Protein AF-K9W2Y3-F1 (afdb_monomer_lite)

Structure (mmCIF, N/CA/C/O backbone):
data_AF-K9W2Y3-F1
#
_entry.id   AF-K9W2Y3-F1
#
loop_
_atom_site.group_PDB
_atom_site.id
_atom_site.type_symbol
_atom_site.label_atom_id
_atom_site.label_alt_id
_atom_site.label_comp_id
_atom_site.label_asym_id
_atom_site.label_entity_id
_atom_site.label_seq_id
_atom_site.pdbx_PDB_ins_code
_atom_site.Cartn_x
_atom_site.Cartn_y
_atom_site.Cartn_z
_atom_site.occupancy
_atom_site.B_iso_or_equiv
_atom_site.auth_seq_id
_atom_site.auth_comp_id
_atom_site.auth_asym_id
_atom_site.auth_atom_id
_atom_site.pdbx_PDB_model_num
ATOM 1 N N . MET A 1 1 ? 2.468 4.482 -12.287 1.00 85.56 1 MET A N 1
ATOM 2 C CA . MET A 1 1 ? 2.142 3.458 -11.267 1.00 85.56 1 MET A CA 1
ATOM 3 C C . MET A 1 1 ? 2.872 3.727 -9.977 1.00 85.56 1 MET A C 1
ATOM 5 O O . MET A 1 1 ? 2.221 3.786 -8.951 1.00 85.56 1 MET A O 1
ATOM 9 N N . ASP A 1 2 ? 4.178 3.977 -10.034 1.00 86.69 2 ASP A N 1
ATOM 10 C CA . ASP A 1 2 ? 4.999 4.213 -8.845 1.00 86.69 2 ASP A CA 1
ATOM 11 C C . ASP A 1 2 ? 4.449 5.355 -7.982 1.00 86.69 2 ASP A C 1
ATOM 13 O O . ASP A 1 2 ? 4.173 5.135 -6.812 1.00 86.69 2 ASP A O 1
ATOM 17 N N . ALA A 1 3 ? 4.133 6.514 -8.570 1.00 84.25 3 ALA A N 1
ATOM 18 C CA . ALA A 1 3 ? 3.515 7.633 -7.848 1.00 84.25 3 ALA A CA 1
ATOM 19 C C . ALA A 1 3 ? 2.189 7.275 -7.139 1.00 84.25 3 ALA A C 1
ATOM 21 O O . ALA A 1 3 ? 1.953 7.725 -6.021 1.00 84.25 3 ALA A O 1
ATOM 22 N N . MET A 1 4 ? 1.340 6.440 -7.747 1.00 89.12 4 MET A N 1
ATOM 23 C CA . MET A 1 4 ? 0.083 6.004 -7.122 1.00 89.12 4 MET A CA 1
ATOM 24 C C . MET A 1 4 ? 0.326 4.959 -6.038 1.00 89.12 4 MET A C 1
ATOM 26 O O . MET A 1 4 ? -0.250 5.063 -4.965 1.00 89.12 4 MET A O 1
ATOM 30 N N . THR A 1 5 ? 1.259 4.024 -6.231 1.00 89.56 5 THR A N 1
ATOM 31 C CA . THR A 1 5 ? 1.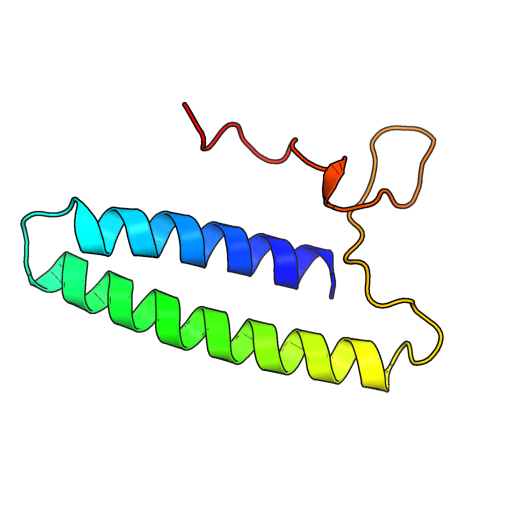671 3.111 -5.154 1.00 89.56 5 THR A CA 1
ATOM 32 C C . THR A 1 5 ? 2.103 3.898 -3.914 1.00 89.56 5 THR A C 1
ATOM 34 O O . THR A 1 5 ? 1.734 3.545 -2.796 1.00 89.56 5 THR A O 1
ATOM 37 N N . LEU A 1 6 ? 2.834 4.996 -4.113 1.00 85.12 6 LEU A N 1
ATOM 38 C CA . LEU A 1 6 ? 3.302 5.874 -3.042 1.00 85.12 6 LEU A CA 1
ATOM 39 C C . LEU A 1 6 ? 2.168 6.670 -2.392 1.00 85.12 6 LEU A C 1
ATOM 41 O O . LEU A 1 6 ? 2.074 6.697 -1.166 1.00 85.12 6 LEU A O 1
ATOM 45 N N . HIS A 1 7 ? 1.276 7.258 -3.194 1.00 86.44 7 HIS A N 1
ATOM 46 C CA . HIS A 1 7 ? 0.068 7.920 -2.698 1.00 86.44 7 HIS A CA 1
ATOM 47 C C . HIS A 1 7 ? -0.746 6.982 -1.788 1.00 86.44 7 HIS A C 1
ATOM 49 O O . HIS A 1 7 ? -1.092 7.340 -0.663 1.00 86.44 7 HIS A O 1
ATOM 55 N N . HIS A 1 8 ? -0.958 5.735 -2.218 1.00 93.31 8 HIS A N 1
ATOM 56 C CA . HIS A 1 8 ? -1.708 4.732 -1.460 1.00 93.31 8 HIS A CA 1
ATOM 57 C C . HIS A 1 8 ? -0.986 4.320 -0.170 1.00 93.31 8 HIS A C 1
ATOM 59 O O . HIS A 1 8 ? -1.622 4.164 0.872 1.00 93.31 8 HIS A O 1
ATOM 65 N N . GLN A 1 9 ? 0.345 4.183 -0.197 1.00 90.94 9 GLN A N 1
ATOM 66 C CA . GLN A 1 9 ? 1.139 3.915 1.010 1.00 90.94 9 GLN A CA 1
ATOM 67 C C . GLN A 1 9 ? 1.017 5.040 2.046 1.00 90.94 9 GLN A C 1
ATOM 69 O O . GLN A 1 9 ? 0.923 4.752 3.241 1.00 90.94 9 GLN A O 1
ATOM 74 N N . GLY A 1 10 ? 0.965 6.298 1.597 1.00 89.31 10 GLY A N 1
ATOM 75 C CA . GLY A 1 10 ? 0.681 7.450 2.455 1.00 89.31 10 GLY A CA 1
ATOM 76 C C . GLY A 1 10 ? -0.681 7.329 3.143 1.00 89.31 10 GLY A C 1
ATOM 77 O O . GLY A 1 10 ? -0.767 7.447 4.366 1.00 89.31 10 GLY A O 1
ATOM 78 N N . VAL A 1 11 ? -1.730 6.981 2.390 1.00 93.00 11 VAL A N 1
ATOM 79 C CA . VAL A 1 11 ? -3.075 6.755 2.950 1.00 93.00 11 VAL A CA 1
ATOM 80 C C . VAL A 1 11 ? -3.083 5.600 3.955 1.00 93.00 11 VAL A C 1
ATOM 82 O O . VAL A 1 11 ? -3.658 5.738 5.032 1.00 93.00 11 VAL A O 1
ATOM 85 N N . VAL A 1 12 ? -2.407 4.482 3.662 1.00 96.06 12 VAL A N 1
ATOM 86 C CA . VAL A 1 12 ? -2.296 3.347 4.599 1.00 96.06 12 VAL A CA 1
ATOM 87 C C . VAL A 1 12 ? -1.622 3.769 5.904 1.00 96.06 12 VAL A C 1
ATOM 89 O O . VAL A 1 12 ? -2.046 3.327 6.971 1.00 96.06 12 VAL A O 1
ATOM 92 N N . LYS A 1 13 ? -0.588 4.616 5.846 1.00 94.06 13 LYS A N 1
ATOM 93 C CA . LYS A 1 13 ? 0.077 5.141 7.044 1.00 94.06 13 LYS A CA 1
ATOM 94 C C . LYS A 1 13 ? -0.887 5.980 7.886 1.00 94.06 13 LYS A C 1
ATOM 96 O O . LYS A 1 13 ? -1.077 5.663 9.056 1.00 94.06 13 LYS A O 1
ATOM 101 N N . MET A 1 14 ? -1.556 6.965 7.283 1.00 92.88 14 MET A N 1
ATOM 102 C CA . MET A 1 14 ? -2.528 7.809 7.994 1.00 92.88 14 MET A CA 1
ATOM 103 C C . MET A 1 14 ? -3.689 6.992 8.575 1.00 92.88 14 MET A C 1
ATOM 105 O O . MET A 1 14 ? -4.096 7.204 9.715 1.00 92.88 14 MET A O 1
ATOM 109 N N . ALA A 1 15 ? -4.200 6.015 7.823 1.00 96.31 15 ALA A N 1
ATOM 110 C CA . ALA A 1 15 ? -5.277 5.153 8.289 1.00 96.31 15 ALA A CA 1
ATOM 111 C C . ALA A 1 15 ? -4.831 4.265 9.463 1.00 96.31 15 ALA A C 1
ATOM 113 O O . ALA A 1 15 ? -5.589 4.094 10.412 1.00 96.31 15 ALA A O 1
ATOM 114 N N . LYS A 1 16 ? -3.591 3.755 9.472 1.00 96.62 16 LYS A N 1
ATOM 115 C CA . LYS A 1 16 ? -3.046 3.035 10.639 1.00 96.62 16 LYS A CA 1
ATOM 116 C C . LYS A 1 16 ? -2.991 3.922 11.878 1.00 96.62 16 LYS A C 1
ATOM 118 O O . LYS A 1 16 ? -3.342 3.465 12.963 1.00 96.62 16 LYS A O 1
ATOM 123 N N . GLU A 1 17 ? -2.598 5.183 11.722 1.00 96.25 17 GLU A N 1
ATOM 124 C CA . GLU A 1 17 ? -2.596 6.132 12.834 1.00 96.25 17 GLU A CA 1
ATOM 125 C C . GLU A 1 17 ? -4.007 6.408 13.355 1.00 96.25 17 GLU A C 1
ATOM 127 O O . GLU A 1 17 ? -4.221 6.348 14.563 1.00 96.25 17 GLU A O 1
ATOM 132 N N . ALA A 1 18 ? -4.981 6.630 12.469 1.00 95.75 18 ALA A N 1
ATOM 133 C CA . ALA A 1 18 ? -6.382 6.793 12.858 1.00 95.75 18 ALA A CA 1
ATOM 134 C C . ALA A 1 18 ? -6.918 5.542 13.576 1.00 95.75 18 ALA A C 1
ATOM 136 O O . ALA A 1 18 ? -7.527 5.639 14.638 1.00 95.75 18 ALA A O 1
ATOM 137 N N . GLN A 1 19 ? -6.617 4.346 13.064 1.00 96.88 19 GLN A N 1
ATOM 138 C CA . GLN A 1 19 ? -7.036 3.088 13.685 1.00 96.88 19 GLN A CA 1
ATOM 139 C C . GLN A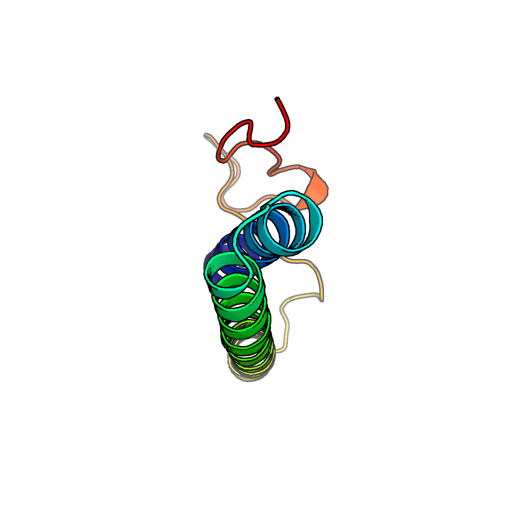 1 19 ? -6.502 2.929 15.119 1.00 96.88 19 GLN A C 1
ATOM 141 O O . GLN A 1 19 ? -7.196 2.385 15.979 1.00 96.88 19 GLN A O 1
ATOM 146 N N . GLN A 1 20 ? -5.281 3.403 15.381 1.00 95.88 20 GLN A N 1
ATOM 147 C CA . GLN A 1 20 ? -4.636 3.314 16.692 1.00 95.88 20 GLN A CA 1
ATOM 148 C C . GLN A 1 20 ? -5.064 4.433 17.648 1.00 95.88 20 GLN A C 1
ATOM 150 O O . GLN A 1 20 ? -5.284 4.169 18.829 1.00 95.88 20 GLN A O 1
ATOM 155 N N . LYS A 1 21 ? -5.165 5.672 17.154 1.00 95.94 21 LYS A N 1
ATOM 156 C CA . LYS A 1 21 ? -5.304 6.884 17.979 1.00 95.94 21 LYS A CA 1
ATOM 157 C C . LYS A 1 21 ? -6.751 7.356 18.150 1.00 95.94 21 LYS A C 1
ATOM 159 O O . LYS A 1 21 ? -7.035 8.081 19.100 1.00 95.94 21 LYS A O 1
ATOM 164 N N . SER A 1 22 ? -7.671 7.002 17.251 1.00 95.19 22 SER A N 1
ATOM 165 C CA . SER A 1 22 ? -9.064 7.460 17.344 1.00 95.19 22 SER A CA 1
ATOM 166 C C . SER A 1 22 ? -9.802 6.797 18.508 1.00 95.19 22 SER A C 1
ATOM 168 O O . SER A 1 22 ? -9.571 5.631 18.803 1.00 95.19 22 SER A O 1
ATOM 170 N N . GLN A 1 23 ? -10.721 7.520 19.151 1.00 95.31 23 GLN A N 1
ATOM 171 C CA . GLN A 1 23 ? -11.594 6.965 20.196 1.00 95.31 23 GLN A CA 1
ATOM 172 C C . GLN A 1 23 ? -12.887 6.337 19.651 1.00 95.31 23 GLN A C 1
ATOM 174 O O . GLN A 1 23 ? -13.230 5.244 20.104 1.00 95.31 23 GLN A O 1
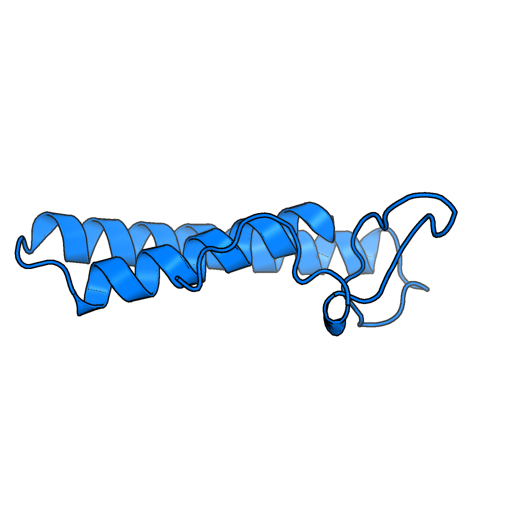ATOM 179 N N . PRO A 1 24 ? -13.588 6.944 18.668 1.00 97.56 24 PRO A N 1
ATOM 180 C CA . PRO A 1 24 ? -14.828 6.364 18.162 1.00 97.56 24 PRO A CA 1
ATOM 181 C C . PRO A 1 24 ? -14.573 5.027 17.441 1.00 97.56 24 PRO A C 1
ATOM 183 O O . PRO A 1 24 ? -13.714 4.973 16.546 1.00 97.56 24 PRO A O 1
ATOM 186 N N . PRO A 1 25 ? -15.289 3.942 17.792 1.00 96.25 25 PRO A N 1
ATOM 187 C CA . PRO A 1 25 ? -15.098 2.630 17.174 1.00 96.25 25 PRO A CA 1
ATOM 188 C C . PRO A 1 25 ? -15.429 2.629 15.674 1.00 96.25 25 PRO A C 1
ATOM 190 O O . PRO A 1 25 ? -14.802 1.893 14.909 1.00 96.25 25 PRO A O 1
ATOM 193 N N . GLU A 1 26 ? -16.338 3.495 15.225 1.00 97.69 26 GLU A N 1
ATOM 194 C CA . GLU A 1 26 ? -16.694 3.666 13.815 1.00 97.69 26 GLU A CA 1
ATOM 195 C C . GLU A 1 26 ? -15.494 4.152 12.994 1.00 97.69 26 GLU A C 1
ATOM 197 O O . GLU A 1 26 ? -15.246 3.648 11.899 1.00 97.69 26 GLU A O 1
ATOM 202 N N . ILE A 1 27 ? -14.693 5.069 13.548 1.00 97.44 27 ILE A N 1
ATOM 203 C CA . ILE A 1 27 ? -13.492 5.591 12.882 1.00 97.44 27 ILE A CA 1
ATOM 204 C C . ILE A 1 27 ? -12.405 4.519 12.805 1.00 97.44 27 ILE A C 1
ATOM 206 O O . ILE A 1 27 ? -11.764 4.372 11.765 1.00 97.44 27 ILE A O 1
ATOM 210 N N . LYS A 1 28 ? -12.232 3.704 13.855 1.00 98.06 28 LYS A N 1
ATOM 211 C CA . LYS A 1 28 ? -11.297 2.565 13.810 1.00 98.06 28 LYS A CA 1
ATOM 212 C C . LYS A 1 28 ? -11.700 1.537 12.755 1.00 98.06 28 LYS A C 1
ATOM 214 O O . LYS A 1 28 ? -10.835 1.002 12.059 1.00 98.06 28 LYS A O 1
ATOM 219 N N . LYS A 1 29 ? -13.003 1.268 12.629 1.00 97.81 29 LYS A N 1
ATOM 220 C CA . LYS A 1 29 ? -13.545 0.357 11.616 1.00 97.81 29 LYS A CA 1
AT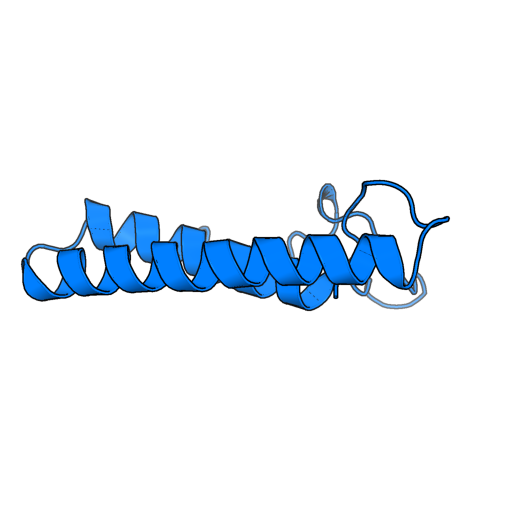OM 221 C C . LYS A 1 29 ? -13.305 0.896 10.207 1.00 97.81 29 LYS A C 1
ATOM 223 O O . LYS A 1 29 ? -12.715 0.188 9.392 1.00 97.81 29 LYS A O 1
ATOM 228 N N . LEU A 1 30 ? -13.669 2.154 9.957 1.00 98.12 30 LEU A N 1
ATOM 229 C CA . LEU A 1 30 ? -13.437 2.820 8.674 1.00 98.12 30 LEU A CA 1
ATOM 230 C C . LEU A 1 30 ? -11.948 2.817 8.303 1.00 98.12 30 LEU A C 1
ATOM 232 O O . LEU A 1 30 ? -11.583 2.491 7.176 1.00 98.12 30 LEU A O 1
ATOM 236 N N . ALA A 1 31 ? -11.069 3.111 9.262 1.00 98.25 31 ALA A N 1
ATOM 237 C CA . ALA A 1 31 ? -9.629 3.066 9.053 1.00 98.25 31 ALA A CA 1
ATOM 238 C C . ALA A 1 31 ? -9.145 1.666 8.626 1.00 98.25 31 ALA A C 1
ATOM 240 O O . ALA A 1 31 ? -8.353 1.544 7.691 1.00 98.25 31 ALA A O 1
ATOM 241 N N . GLY A 1 32 ? -9.664 0.602 9.249 1.00 98.12 32 GLY A N 1
ATOM 242 C CA . GLY A 1 32 ? -9.385 -0.780 8.849 1.00 98.12 32 GLY A CA 1
ATOM 243 C C . GLY A 1 32 ? -9.847 -1.106 7.422 1.00 98.12 32 GLY A C 1
ATOM 244 O O . GLY A 1 32 ? -9.117 -1.750 6.663 1.00 98.12 32 GLY A O 1
ATOM 245 N N . GLU A 1 33 ? -11.028 -0.628 7.030 1.00 98.56 33 GLU A N 1
ATOM 246 C CA . GLU A 1 33 ? -11.570 -0.802 5.676 1.00 98.56 33 GLU A CA 1
ATOM 247 C C . GLU A 1 33 ? -10.721 -0.069 4.626 1.00 98.56 33 GLU A C 1
ATOM 249 O O . GLU A 1 33 ? -10.366 -0.662 3.603 1.00 98.56 33 GLU A O 1
ATOM 254 N N . ILE A 1 34 ? -10.300 1.166 4.920 1.00 98.25 34 ILE A N 1
ATOM 255 C CA . ILE A 1 34 ? -9.381 1.941 4.076 1.00 98.25 34 ILE A CA 1
ATOM 256 C C . ILE A 1 34 ? -8.054 1.194 3.916 1.00 98.25 34 ILE A C 1
ATOM 258 O O . ILE A 1 34 ? -7.602 0.992 2.792 1.00 98.25 34 ILE A O 1
ATOM 262 N N . ILE A 1 35 ? -7.440 0.714 5.005 1.00 98.19 35 ILE A N 1
ATOM 263 C CA . ILE A 1 35 ? -6.183 -0.052 4.935 1.00 98.19 35 ILE A CA 1
ATOM 264 C C . ILE A 1 35 ? -6.336 -1.265 4.010 1.00 98.19 35 ILE A C 1
ATOM 266 O O . ILE A 1 35 ? -5.455 -1.535 3.190 1.00 98.19 35 ILE A O 1
ATOM 270 N N . LYS A 1 36 ? -7.446 -2.004 4.122 1.00 98.44 36 LYS A N 1
ATOM 271 C CA . LYS A 1 36 ? -7.706 -3.186 3.293 1.00 98.44 36 LYS A CA 1
ATOM 272 C C . LYS A 1 36 ? -7.858 -2.822 1.814 1.00 98.44 36 LYS A C 1
ATOM 274 O O . LYS A 1 36 ? -7.228 -3.467 0.975 1.00 98.44 36 LYS A O 1
ATOM 279 N N . ALA A 1 37 ? -8.656 -1.803 1.498 1.00 98.38 37 ALA A N 1
ATOM 280 C CA . ALA A 1 37 ? -8.878 -1.355 0.124 1.00 98.38 37 ALA A CA 1
ATOM 281 C C . ALA A 1 37 ? -7.577 -0.854 -0.523 1.00 98.38 37 ALA A C 1
ATOM 283 O O . ALA A 1 37 ? -7.178 -1.338 -1.581 1.00 98.38 37 ALA A O 1
ATOM 284 N N . GLN A 1 38 ? -6.843 0.018 0.171 1.00 97.50 38 GLN A N 1
ATOM 285 C CA . GLN A 1 38 ? -5.614 0.613 -0.351 1.00 97.50 38 GLN A CA 1
ATOM 286 C C . GLN A 1 38 ? -4.507 -0.429 -0.567 1.00 97.50 38 GLN A C 1
ATOM 288 O O . GLN A 1 38 ? -3.800 -0.385 -1.573 1.00 97.50 38 GLN A O 1
ATOM 293 N N . ASN A 1 39 ? -4.380 -1.425 0.320 1.00 97.94 39 ASN A N 1
ATOM 294 C CA . ASN A 1 39 ? -3.428 -2.524 0.124 1.00 97.94 39 ASN A CA 1
ATOM 295 C C . ASN A 1 39 ? -3.784 -3.419 -1.070 1.00 97.94 39 ASN A C 1
ATOM 297 O O . ASN A 1 39 ? -2.878 -3.901 -1.756 1.00 97.94 39 ASN A O 1
ATOM 301 N N . LYS A 1 40 ? -5.078 -3.635 -1.335 1.00 98.31 40 LYS A N 1
ATOM 302 C CA . LYS A 1 40 ? -5.525 -4.373 -2.522 1.00 98.31 40 LYS A CA 1
ATOM 303 C C . LYS A 1 40 ? -5.083 -3.651 -3.796 1.00 98.31 40 LYS A C 1
ATOM 305 O O . LYS A 1 40 ? -4.485 -4.278 -4.669 1.00 98.31 40 LYS A O 1
ATOM 310 N N . GLU A 1 41 ? -5.298 -2.341 -3.864 1.00 97.56 41 GLU A N 1
ATOM 311 C CA . GLU A 1 41 ? -4.917 -1.526 -5.023 1.00 97.56 41 GLU A CA 1
ATOM 312 C C . GLU A 1 41 ? -3.394 -1.419 -5.185 1.00 97.56 41 GLU A C 1
ATOM 314 O O . GLU A 1 41 ? -2.888 -1.559 -6.294 1.00 97.56 41 GLU A O 1
ATOM 319 N N . ILE A 1 42 ? -2.627 -1.319 -4.091 1.00 95.44 42 ILE A N 1
ATOM 320 C CA . ILE A 1 42 ? -1.156 -1.430 -4.130 1.00 95.44 42 ILE A CA 1
ATOM 321 C C . ILE A 1 42 ? -0.714 -2.756 -4.771 1.00 95.44 42 ILE A C 1
ATOM 323 O O . ILE A 1 42 ? 0.250 -2.781 -5.541 1.00 95.44 42 ILE A O 1
ATOM 327 N N . GLY A 1 43 ? -1.393 -3.863 -4.459 1.00 95.81 43 GLY A N 1
ATOM 328 C CA . GLY A 1 43 ? -1.131 -5.165 -5.074 1.00 95.81 43 GLY A CA 1
ATOM 329 C C . GLY A 1 43 ? -1.363 -5.157 -6.587 1.00 95.81 43 GLY A C 1
ATOM 330 O O . GLY A 1 43 ? -0.513 -5.627 -7.342 1.00 95.81 43 GLY A O 1
ATOM 331 N N . GLN A 1 44 ? -2.465 -4.558 -7.037 1.00 97.12 44 GLN A N 1
ATOM 332 C CA . GLN A 1 44 ? -2.788 -4.428 -8.461 1.00 97.12 44 GLN A CA 1
ATOM 333 C C . GLN A 1 44 ? -1.786 -3.522 -9.189 1.00 97.12 44 GLN A C 1
ATOM 335 O O . GLN A 1 44 ? -1.256 -3.895 -10.232 1.00 97.12 44 GLN A O 1
ATOM 340 N N . LEU A 1 45 ? -1.434 -2.378 -8.595 1.00 94.81 45 LEU A N 1
ATOM 341 C CA . LEU A 1 45 ? -0.434 -1.455 -9.137 1.00 94.81 45 LEU A CA 1
ATOM 342 C C . LEU A 1 45 ? 0.944 -2.120 -9.278 1.00 94.81 45 LEU A C 1
ATOM 344 O O . LEU A 1 45 ? 1.638 -1.887 -10.268 1.00 94.81 45 LEU A O 1
ATOM 348 N N . LYS A 1 46 ? 1.334 -2.982 -8.326 1.00 92.25 46 LYS A N 1
ATOM 349 C CA . LYS A 1 46 ? 2.555 -3.806 -8.416 1.00 92.25 46 LYS A CA 1
ATOM 350 C C . LYS A 1 46 ? 2.513 -4.753 -9.613 1.00 92.25 46 LYS A C 1
ATOM 352 O O . LYS A 1 46 ? 3.484 -4.813 -10.365 1.00 92.25 46 LYS A O 1
ATOM 357 N N . GLN A 1 47 ? 1.400 -5.463 -9.790 1.00 94.81 47 GLN A N 1
ATOM 358 C CA . GLN A 1 47 ? 1.222 -6.407 -10.894 1.00 94.81 47 GLN A CA 1
ATOM 359 C C . GLN A 1 47 ? 1.269 -5.694 -12.248 1.00 94.81 47 GLN A C 1
ATOM 361 O O . GLN A 1 47 ? 2.017 -6.106 -13.132 1.00 94.81 47 GLN A O 1
ATOM 366 N N . TRP A 1 48 ? 0.550 -4.579 -12.400 1.00 95.12 48 TRP A N 1
ATOM 367 C CA . TRP A 1 48 ? 0.574 -3.794 -13.636 1.00 95.12 48 TRP A CA 1
ATOM 368 C C . TRP A 1 48 ? 1.957 -3.220 -13.928 1.00 95.12 48 TRP A C 1
ATOM 370 O O . TRP A 1 48 ? 2.385 -3.219 -15.080 1.00 95.12 48 TRP A O 1
ATOM 380 N N . ARG A 1 49 ? 2.700 -2.800 -12.896 1.00 92.50 49 ARG A N 1
ATOM 381 C CA . ARG A 1 49 ? 4.067 -2.295 -13.074 1.00 92.50 49 ARG A CA 1
ATOM 382 C C . ARG A 1 49 ? 4.990 -3.353 -13.639 1.00 92.50 49 ARG A C 1
ATOM 384 O O . ARG A 1 49 ? 5.740 -3.060 -14.562 1.00 92.50 49 ARG A O 1
ATOM 391 N N . GLN A 1 50 ? 4.928 -4.565 -13.105 1.00 91.38 50 GLN A N 1
ATOM 392 C CA . GLN A 1 50 ? 5.730 -5.678 -13.605 1.00 91.38 50 GLN A CA 1
ATOM 393 C C . GLN A 1 50 ? 5.310 -6.079 -15.022 1.00 91.38 50 GLN A C 1
ATOM 395 O O . GLN A 1 50 ? 6.172 -6.306 -15.865 1.00 91.38 50 GLN A O 1
ATOM 400 N N . ALA A 1 51 ? 4.003 -6.111 -15.296 1.00 93.56 51 ALA A N 1
ATOM 401 C CA . ALA A 1 51 ? 3.477 -6.489 -16.602 1.00 93.56 51 ALA A CA 1
ATOM 402 C C . ALA A 1 51 ? 3.850 -5.487 -17.708 1.00 93.56 51 ALA A C 1
ATOM 404 O O . ALA A 1 51 ? 4.230 -5.899 -18.800 1.00 93.56 51 ALA A O 1
ATOM 405 N N . TRP A 1 52 ? 3.746 -4.180 -17.448 1.00 92.94 52 TRP A N 1
ATOM 406 C CA . TRP A 1 52 ? 3.981 -3.152 -18.475 1.00 92.94 52 TRP A CA 1
ATOM 407 C C . TRP A 1 52 ? 5.441 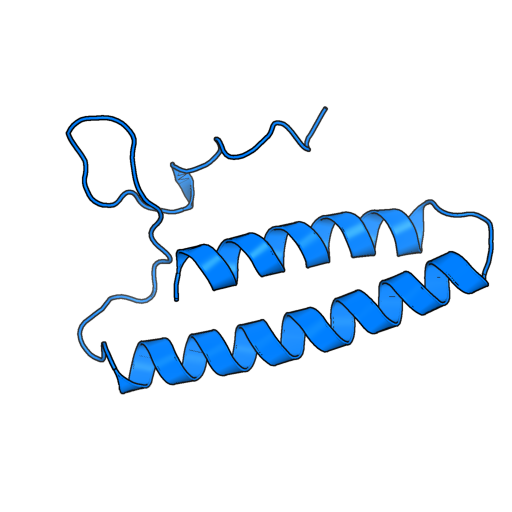-2.692 -18.530 1.00 92.94 52 TRP A C 1
ATOM 409 O O . TRP A 1 52 ? 5.901 -2.238 -19.575 1.00 92.94 52 TRP A O 1
ATOM 419 N N . TYR A 1 53 ? 6.189 -2.834 -17.431 1.00 90.12 53 TYR A N 1
ATOM 420 C CA . TYR A 1 53 ? 7.590 -2.418 -17.333 1.00 90.12 53 TYR A CA 1
ATOM 421 C C . TYR A 1 53 ? 8.481 -3.536 -16.767 1.00 90.12 53 TYR A C 1
ATOM 423 O O . TYR A 1 53 ? 9.097 -3.365 -15.714 1.00 90.12 53 TYR A O 1
ATOM 431 N N . PRO A 1 54 ? 8.632 -4.671 -17.473 1.00 88.06 54 PRO A N 1
ATOM 432 C CA . PRO A 1 54 ? 9.370 -5.835 -16.968 1.00 88.06 54 PRO A CA 1
ATOM 433 C C . PRO A 1 54 ? 10.872 -5.581 -16.756 1.00 88.06 54 PRO A C 1
ATOM 435 O O . PRO A 1 54 ? 11.521 -6.297 -16.002 1.00 88.06 54 PRO A O 1
ATOM 438 N N . LYS A 1 55 ? 11.436 -4.552 -17.405 1.00 88.12 55 LYS A N 1
ATOM 439 C CA . LYS A 1 55 ? 12.837 -4.125 -17.231 1.00 88.12 55 LYS A CA 1
ATOM 440 C C . LYS A 1 55 ? 13.018 -3.071 -16.133 1.00 88.12 55 LYS A C 1
ATOM 442 O O . LYS A 1 55 ? 14.151 -2.712 -15.820 1.00 88.12 55 LYS A O 1
ATOM 447 N N . ALA A 1 56 ? 11.932 -2.534 -15.574 1.00 82.06 56 ALA A N 1
ATOM 448 C CA . ALA A 1 56 ? 12.029 -1.580 -14.479 1.00 82.06 56 ALA A CA 1
ATOM 449 C C . ALA A 1 56 ? 12.427 -2.321 -13.199 1.00 82.06 56 ALA A C 1
ATOM 451 O O . ALA A 1 56 ? 11.750 -3.259 -12.780 1.00 82.06 56 ALA A O 1
ATOM 452 N N . GLY A 1 57 ? 13.508 -1.884 -12.548 1.00 78.50 57 GLY A N 1
ATOM 453 C CA . GLY A 1 57 ? 13.955 -2.476 -11.286 1.00 78.50 57 GLY A CA 1
ATOM 454 C C . GLY A 1 57 ? 12.900 -2.383 -10.175 1.00 78.50 57 GLY A C 1
ATOM 455 O O . GLY A 1 57 ? 11.926 -1.636 -10.279 1.00 78.50 57 GLY A O 1
ATOM 456 N N . ASN A 1 58 ? 13.114 -3.100 -9.069 1.00 73.81 58 ASN A N 1
ATOM 457 C CA . ASN A 1 58 ? 12.163 -3.201 -7.944 1.00 73.81 58 ASN A CA 1
ATOM 458 C C . ASN A 1 58 ? 11.986 -1.916 -7.116 1.00 73.81 58 ASN A C 1
ATOM 460 O O . ASN A 1 58 ? 11.268 -1.907 -6.116 1.00 73.81 58 ASN A O 1
ATOM 464 N N . GLN A 1 59 ? 12.643 -0.830 -7.506 1.00 75.25 59 GLN A N 1
ATOM 465 C CA . GLN A 1 59 ? 12.606 0.422 -6.779 1.00 75.25 59 GLN A CA 1
ATOM 466 C C . GLN A 1 59 ? 11.472 1.314 -7.283 1.00 75.25 59 GLN A C 1
ATOM 468 O O . GLN A 1 59 ? 11.412 1.642 -8.466 1.00 75.25 59 GLN A O 1
ATOM 473 N N . TRP A 1 60 ? 10.611 1.747 -6.363 1.00 78.31 60 TRP A N 1
ATOM 474 C CA . TRP A 1 60 ? 9.621 2.789 -6.623 1.00 78.31 60 TRP A CA 1
ATOM 475 C C . TRP A 1 60 ? 10.339 4.109 -6.886 1.00 78.31 60 TRP A C 1
ATOM 477 O O . TRP A 1 60 ? 11.189 4.528 -6.090 1.00 78.31 60 TRP A O 1
ATOM 487 N N . VAL A 1 61 ? 10.000 4.756 -7.996 1.00 78.31 61 VAL A N 1
ATOM 488 C CA . VAL A 1 61 ? 10.497 6.094 -8.318 1.00 78.31 61 VAL A CA 1
ATOM 489 C C . VAL A 1 61 ? 9.382 7.123 -8.209 1.00 78.31 61 VAL A C 1
ATOM 491 O O . VAL A 1 61 ? 8.216 6.833 -8.466 1.00 78.31 61 VAL A O 1
ATOM 494 N N . CYS A 1 62 ? 9.739 8.344 -7.843 1.00 72.00 62 CYS A N 1
ATOM 495 C CA . CYS A 1 62 ? 8.836 9.481 -7.933 1.00 72.00 62 CYS A CA 1
ATOM 496 C C . CYS A 1 62 ? 9.418 10.538 -8.876 1.00 72.00 62 CYS A C 1
ATOM 498 O O . CYS A 1 62 ? 10.610 10.508 -9.199 1.00 72.00 62 CYS A O 1
ATOM 500 N N . SER A 1 63 ? 8.588 11.494 -9.281 1.00 66.81 63 SER A N 1
ATOM 501 C CA . SER A 1 63 ? 9.049 12.684 -9.994 1.00 66.81 63 SER A CA 1
ATOM 502 C C . SER A 1 63 ? 9.959 13.518 -9.087 1.00 66.81 63 SER A C 1
ATOM 504 O O . SER A 1 63 ? 9.546 13.948 -8.011 1.00 66.81 63 SER A O 1
ATOM 506 N N . GLY A 1 64 ? 11.209 13.726 -9.508 1.00 62.69 64 GLY A N 1
ATOM 507 C CA . GLY A 1 64 ? 12.127 14.637 -8.826 1.00 62.69 64 GLY A CA 1
ATOM 508 C C . GLY A 1 64 ? 11.780 16.104 -9.097 1.00 62.69 64 GLY A C 1
ATOM 509 O O . GLY A 1 64 ? 11.021 16.412 -10.015 1.00 62.69 64 GLY A O 1
ATOM 510 N N . LYS A 1 65 ? 12.351 17.025 -8.310 1.00 57.16 65 LYS A N 1
ATOM 511 C CA . LYS A 1 65 ? 12.382 18.452 -8.671 1.00 57.16 65 LYS A CA 1
ATOM 512 C C . LYS A 1 65 ? 13.487 18.715 -9.702 1.00 57.16 65 LYS A C 1
ATOM 514 O O . LYS A 1 65 ? 14.470 17.977 -9.729 1.00 57.16 65 LYS A O 1
ATOM 519 N N . GLU A 1 66 ? 13.256 19.731 -10.537 1.00 44.28 66 GLU A N 1
ATOM 520 C CA . GLU A 1 66 ? 14.140 20.355 -11.542 1.00 44.28 66 GLU A CA 1
ATOM 521 C C . GLU A 1 66 ? 15.430 19.584 -11.889 1.00 44.28 66 GLU A C 1
ATOM 523 O O . GLU A 1 66 ? 16.408 19.577 -11.144 1.00 44.28 66 GLU A O 1
ATOM 528 N N . GLY A 1 67 ? 15.435 18.940 -13.062 1.00 56.41 67 GLY A N 1
ATOM 529 C CA . GLY A 1 67 ? 16.623 18.312 -13.658 1.00 56.41 67 GLY A CA 1
ATOM 530 C C . GLY A 1 67 ? 16.801 16.812 -13.397 1.00 56.41 67 GLY A C 1
ATOM 531 O O . GLY A 1 67 ? 17.617 16.180 -14.064 1.00 56.41 67 GLY A O 1
ATOM 532 N N . LYS A 1 68 ? 16.021 16.194 -12.497 1.00 57.66 68 LYS A N 1
ATOM 533 C CA . LYS A 1 68 ? 15.975 14.726 -12.338 1.00 57.66 68 LYS A CA 1
ATOM 534 C C . LYS A 1 68 ? 14.565 14.206 -12.599 1.00 57.66 68 LYS A C 1
ATOM 536 O O . LYS A 1 68 ? 13.708 14.267 -11.722 1.00 57.66 68 LYS A O 1
ATOM 541 N N . SER A 1 69 ? 14.336 13.661 -13.797 1.00 61.88 69 SER A N 1
ATOM 542 C CA . SER A 1 69 ? 13.016 13.175 -14.236 1.00 61.88 69 SER A CA 1
ATOM 543 C C . SER A 1 69 ? 12.420 12.113 -13.304 1.00 61.88 69 SER A C 1
ATOM 545 O O . SER A 1 69 ? 11.204 12.053 -13.142 1.00 61.88 69 SER A O 1
ATOM 547 N N . THR A 1 70 ? 13.262 11.315 -12.638 1.00 68.06 70 THR A N 1
ATOM 548 C CA . THR A 1 70 ? 12.847 10.320 -11.640 1.00 68.06 70 THR A CA 1
ATOM 549 C C . THR A 1 70 ? 13.889 10.185 -10.534 1.00 68.06 70 THR A C 1
ATOM 551 O O . THR A 1 70 ? 15.077 10.043 -10.829 1.00 68.06 70 THR A O 1
ATOM 554 N N . VAL A 1 71 ? 13.463 10.168 -9.270 1.00 69.06 71 VAL A N 1
ATOM 555 C CA . VAL A 1 71 ? 14.330 9.886 -8.114 1.00 69.06 71 VAL A CA 1
ATOM 556 C C . VAL A 1 71 ? 13.839 8.658 -7.335 1.00 69.06 71 VAL A C 1
ATOM 558 O O . VAL A 1 71 ? 12.632 8.405 -7.292 1.00 69.06 71 VAL A O 1
ATOM 561 N N . PRO A 1 72 ? 14.751 7.883 -6.712 1.00 70.19 72 PRO A N 1
ATOM 562 C CA . PRO A 1 72 ? 14.405 6.852 -5.738 1.00 70.19 72 PRO A CA 1
ATOM 563 C C . PRO A 1 72 ? 13.424 7.353 -4.680 1.00 70.19 72 PRO A C 1
ATOM 565 O O . PRO A 1 72 ? 13.560 8.477 -4.190 1.00 70.19 72 PRO A O 1
ATOM 568 N N . MET A 1 73 ? 12.503 6.495 -4.240 1.00 65.62 73 MET A N 1
ATOM 569 C CA . MET A 1 73 ? 11.556 6.881 -3.194 1.00 65.62 73 MET A CA 1
ATOM 570 C C . MET A 1 73 ? 12.223 7.335 -1.891 1.00 65.62 73 MET A C 1
ATOM 572 O O . MET A 1 73 ? 11.734 8.246 -1.230 1.00 65.62 73 MET A O 1
ATOM 576 N N . SER A 1 74 ? 13.369 6.753 -1.535 1.00 64.00 74 SER A N 1
ATOM 577 C CA . SER A 1 74 ? 14.141 7.163 -0.354 1.00 64.00 74 SER A CA 1
ATOM 578 C C . SER A 1 74 ? 14.508 8.653 -0.359 1.00 64.00 74 SER A C 1
ATOM 580 O O . SER A 1 74 ? 14.636 9.251 0.708 1.00 64.00 74 SER A O 1
ATOM 582 N N . ILE A 1 75 ? 14.635 9.251 -1.548 1.00 63.62 75 ILE A N 1
ATOM 583 C CA . ILE A 1 75 ? 14.978 1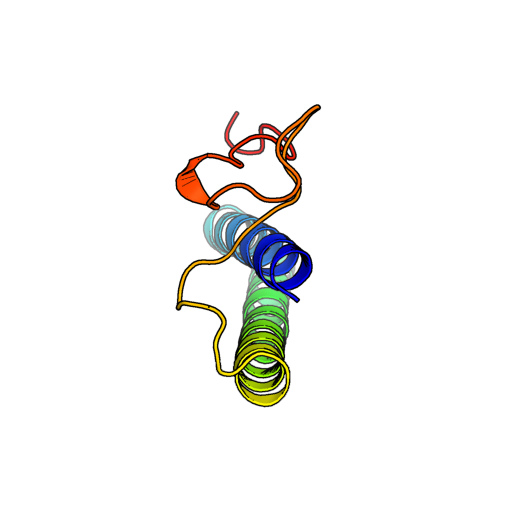0.660 -1.772 1.00 63.62 75 ILE A CA 1
ATOM 584 C C . ILE A 1 75 ? 13.713 11.526 -1.880 1.00 63.62 75 ILE A C 1
ATOM 586 O O . ILE A 1 75 ? 13.730 12.709 -1.548 1.00 63.62 75 ILE A O 1
ATOM 590 N N . CYS A 1 76 ? 12.584 10.936 -2.270 1.00 60.75 76 CYS A N 1
ATOM 591 C CA . CYS A 1 76 ? 11.311 11.616 -2.496 1.00 60.75 76 CYS A CA 1
ATOM 592 C C . CYS A 1 76 ? 10.509 11.941 -1.224 1.00 60.75 76 CYS A C 1
ATOM 594 O O . CYS A 1 76 ? 9.279 11.926 -1.219 1.00 60.75 76 CYS A O 1
ATOM 596 N N . LYS A 1 77 ? 11.177 12.249 -0.113 1.00 59.16 77 LYS A N 1
ATOM 597 C CA . LYS A 1 77 ? 10.523 12.595 1.161 1.00 59.16 77 LYS A CA 1
ATOM 598 C C . LYS A 1 77 ? 9.830 13.971 1.160 1.00 59.16 77 LYS A C 1
ATOM 600 O O . LYS A 1 77 ? 9.712 14.593 2.208 1.00 59.16 77 LYS A O 1
ATOM 605 N N . THR A 1 78 ? 9.389 14.490 0.015 1.00 50.16 78 THR A N 1
ATOM 606 C CA . THR A 1 78 ? 8.758 15.817 -0.071 1.00 50.16 78 THR A CA 1
ATOM 607 C C . THR A 1 78 ? 7.506 15.816 -0.945 1.00 50.16 78 THR A C 1
ATOM 609 O O . THR A 1 78 ? 7.392 16.555 -1.916 1.00 50.16 78 THR A O 1
ATOM 612 N N . TRP A 1 79 ? 6.515 15.028 -0.531 1.00 43.16 79 TRP A N 1
ATOM 613 C CA . TRP A 1 79 ? 5.104 15.373 -0.718 1.00 43.16 79 TRP A CA 1
ATOM 614 C C . TRP A 1 79 ? 4.439 15.386 0.659 1.00 43.16 79 TRP A C 1
ATOM 616 O O . TRP A 1 79 ? 3.983 14.361 1.152 1.00 43.16 79 TRP A O 1
ATOM 626 N N . GLY A 1 80 ? 4.468 16.566 1.288 1.00 43.19 80 GLY A N 1
ATOM 627 C CA . GLY A 1 80 ? 3.836 16.855 2.574 1.00 43.19 80 GLY A CA 1
ATOM 628 C C . GLY A 1 80 ? 4.600 16.309 3.779 1.00 43.19 80 GLY A C 1
ATOM 629 O O . GLY A 1 80 ? 4.722 15.104 3.963 1.00 43.19 80 GLY A O 1
ATOM 630 N N . ASN A 1 81 ? 5.074 17.210 4.638 1.00 43.22 81 ASN A N 1
ATOM 631 C CA . ASN A 1 81 ? 5.449 16.901 6.016 1.00 43.22 81 ASN A CA 1
ATOM 632 C C . ASN A 1 81 ? 4.221 16.353 6.774 1.00 43.22 81 ASN A C 1
ATOM 634 O O . ASN A 1 81 ? 3.581 17.091 7.509 1.00 43.22 81 ASN A O 1
ATOM 638 N N . PHE A 1 82 ? 3.871 15.084 6.574 1.00 48.47 82 PHE A N 1
ATOM 639 C CA . PHE A 1 82 ? 2.860 14.371 7.368 1.00 48.47 82 PHE A CA 1
ATOM 640 C C . PHE A 1 82 ? 3.466 13.724 8.628 1.00 48.47 82 PHE A C 1
ATOM 642 O O . PHE A 1 82 ? 2.781 13.007 9.343 1.00 48.47 82 PHE A O 1
ATOM 649 N N . ASP A 1 83 ? 4.756 13.972 8.881 1.00 41.81 83 ASP A N 1
ATOM 650 C CA . ASP A 1 83 ? 5.525 13.531 10.053 1.00 41.81 83 ASP A CA 1
ATOM 651 C C . ASP A 1 83 ? 5.786 14.674 11.062 1.00 41.81 83 ASP A C 1
ATOM 653 O O . ASP A 1 83 ? 6.767 14.632 11.804 1.00 41.81 83 ASP A O 1
ATOM 657 N N . ARG A 1 84 ? 4.948 15.719 11.079 1.00 41.25 84 ARG A N 1
ATOM 658 C CA . ARG A 1 84 ? 4.937 16.741 12.139 1.00 41.25 84 ARG A CA 1
ATOM 659 C C . ARG A 1 84 ? 3.605 16.755 12.861 1.00 41.25 84 ARG A C 1
ATOM 661 O O . ARG A 1 84 ? 2.578 16.704 12.153 1.00 41.25 84 ARG A O 1
#

Radius of gyration: 15.07 Å; chains: 1; bounding box: 33×27×39 Å

pLDDT: mean 82.88, std 17.58, range [41.25, 98.56]

Organism: NCBI:txid1173022

Secondary structure (DSSP, 8-state):
-HHHHHHHHHHHHHHHHHHHH--SHHHHHHHHHHHHHHHHHHHHHHHHHHHH-TTS-S--EEPPSTT-S-EETTT---S-----

Foldseek 3Di:
DLVLLVVLVVLLVVLVCQLVPPDDVVSVVVSVVSNVVSVVVNVVVVVVCCVVPVPDDPFRWDQDPDPDRTDTVVPVPPPDPPVD

InterPro domains:
  IPR005183 Domain of unknown function DUF305, CopM-like [PF03713] (2-60)
  IPR012347 Ferritin-like [G3DSA:1.20.1260.10] (1-79)

Sequence (84 aa):
MDAMTLHHQGVVKMAKEAQQKSQPPEIKKLAGEIIKAQNKEIGQLKQWRQAWYPKAGNQWVCSGKEGKSTVPMSICKTWGNFDR